Protein AF-A0A1F6MDS1-F1 (afdb_monomer)

Mean predicted aligned error: 9.35 Å

Secondary structure (DSSP, 8-state):
--S-SS-HHHHHHHHHHHHHHHHHHHHHTS---HHHIIIIIHHHHHHHHHHHHHHHHHHHHHHHHS-TTTHHHHHHHHHHHHHHHHHHHHHHHH-----HHHHHHHHHHHHHHHHHH--

InterPro domains:
  IPR037185 Multidrug transporter EmrE superfamily [SSF103481] (17-117)

Foldseek 3Di:
DLPDPDDLLRVLQVQLVVQLVVQLVVLVVPPDDPVCCVVPSNVVSNVRSNVSSVLSSVLSVQCVPDDPLCNQVSVLVVVLVVLVCCLVCCCPPVVDDPDPVSVVVSVVSVVVSCVSNPD

Organism: NCBI:txid1798683

Sequence (119 aa):
MKRSGLNPQLAAVMLALLTLLTCLPFLSRANASPSEFWKLGAIFAVAAGLINGVGQIILQRLIGAAEEADVSHALIIVVLAQIATTAIGGRLLYGDPLTLKKGAGIILALIAAKLLTGR

Radius of gyration: 17.65 Å; Cα contacts (8 Å, |Δi|>4): 70; chains: 1; bounding box: 36×41×46 Å

pLDDT: mean 75.79, std 9.65, range [40.91, 86.56]

Structure (mmCIF, N/CA/C/O backbone):
data_AF-A0A1F6MDS1-F1
#
_entry.id   AF-A0A1F6MDS1-F1
#
loop_
_atom_site.group_PDB
_atom_site.id
_atom_site.type_symbol
_atom_site.label_atom_id
_atom_site.label_alt_id
_atom_site.label_comp_id
_atom_site.label_asym_id
_atom_site.label_entity_id
_atom_site.label_seq_id
_atom_site.pdbx_PDB_ins_code
_atom_site.Cartn_x
_atom_site.Cartn_y
_atom_site.Cartn_z
_atom_site.occupancy
_atom_site.B_iso_or_equiv
_atom_site.auth_seq_id
_atom_site.auth_comp_id
_atom_site.auth_asym_id
_atom_site.auth_atom_id
_atom_site.pdbx_PDB_model_num
ATOM 1 N N . MET A 1 1 ? -12.513 16.435 19.209 1.00 40.91 1 MET A N 1
ATOM 2 C CA . MET A 1 1 ? -11.257 17.046 18.702 1.00 40.91 1 MET A CA 1
ATOM 3 C C . MET A 1 1 ? -10.971 16.471 17.319 1.00 40.91 1 MET A C 1
ATOM 5 O O . MET A 1 1 ? -11.082 15.260 17.179 1.00 40.91 1 MET A O 1
ATOM 9 N N . LYS A 1 2 ? -10.654 17.279 16.294 1.00 41.03 2 LYS A N 1
ATOM 10 C CA . LYS A 1 2 ? -10.200 16.742 14.994 1.00 41.03 2 LYS A CA 1
ATOM 11 C C . LYS A 1 2 ? -8.873 16.009 15.247 1.00 41.03 2 LYS A C 1
ATOM 13 O O . LYS A 1 2 ? -7.867 16.657 15.499 1.00 41.03 2 LYS A O 1
ATOM 18 N N . ARG A 1 3 ? -8.898 14.670 15.276 1.00 53.62 3 ARG A N 1
ATOM 19 C CA . ARG A 1 3 ? -7.797 13.784 15.726 1.00 53.62 3 ARG A CA 1
ATOM 20 C C . ARG A 1 3 ? -6.536 13.804 14.837 1.00 53.62 3 ARG A C 1
ATOM 22 O O . ARG A 1 3 ? -5.563 13.131 15.139 1.00 53.62 3 ARG A O 1
ATOM 29 N N . SER A 1 4 ? -6.518 14.627 13.792 1.00 50.84 4 SER A N 1
ATOM 30 C CA . SER A 1 4 ? -5.345 14.989 12.995 1.00 50.84 4 SER A CA 1
ATOM 31 C C . SER A 1 4 ? -5.395 16.499 12.758 1.00 50.84 4 SER A C 1
ATOM 33 O O . SER A 1 4 ? -6.379 16.999 12.212 1.00 50.84 4 SER A O 1
ATOM 35 N N . GLY A 1 5 ? -4.356 17.236 13.168 1.00 57.47 5 GLY A N 1
ATOM 36 C CA . GLY A 1 5 ? -4.217 18.669 12.862 1.00 57.47 5 GLY A CA 1
ATOM 37 C C . GLY A 1 5 ? -3.960 18.949 11.375 1.00 57.47 5 GLY A C 1
ATOM 38 O O . GLY A 1 5 ? -4.083 20.085 10.925 1.00 57.47 5 GLY A O 1
ATOM 39 N N . LEU A 1 6 ? -3.637 17.910 10.600 1.00 60.62 6 LEU A N 1
ATOM 40 C CA . LEU A 1 6 ? -3.473 17.971 9.154 1.00 60.62 6 LEU A CA 1
ATOM 41 C C . LEU A 1 6 ? -4.803 17.697 8.452 1.00 60.62 6 LEU A C 1
ATOM 43 O O . LEU A 1 6 ? -5.489 16.714 8.741 1.00 60.62 6 LEU A O 1
ATOM 47 N N . ASN A 1 7 ? -5.130 18.567 7.497 1.00 76.19 7 ASN A N 1
ATOM 48 C CA . ASN A 1 7 ? -6.240 18.393 6.570 1.00 76.19 7 ASN A CA 1
ATOM 49 C C . ASN A 1 7 ? -6.089 17.029 5.839 1.00 76.19 7 ASN A C 1
ATOM 51 O O . ASN A 1 7 ? -5.023 16.785 5.268 1.00 76.19 7 ASN A O 1
ATOM 55 N N . PRO A 1 8 ? -7.105 16.143 5.843 1.00 68.88 8 PRO A N 1
ATOM 56 C CA . PRO A 1 8 ? -7.045 14.818 5.214 1.00 68.88 8 PRO A CA 1
ATOM 57 C C . PRO A 1 8 ? -6.582 14.823 3.763 1.00 68.88 8 PRO A C 1
ATOM 59 O O . PRO A 1 8 ? -5.784 13.985 3.339 1.00 68.88 8 PRO A O 1
ATOM 62 N N . GLN A 1 9 ? -7.051 15.813 3.012 1.00 75.81 9 GLN A N 1
ATOM 63 C CA . GLN A 1 9 ? -6.698 16.021 1.621 1.00 75.81 9 GLN A CA 1
ATOM 64 C C . GLN A 1 9 ? -5.215 16.387 1.492 1.00 75.81 9 GLN A C 1
ATOM 66 O O . GLN A 1 9 ? -4.528 15.875 0.613 1.00 75.81 9 GLN A O 1
ATOM 71 N N . LEU A 1 10 ? -4.695 17.212 2.406 1.00 80.06 10 LEU A N 1
ATOM 72 C CA . LEU A 1 10 ? -3.280 17.581 2.432 1.00 80.06 10 LEU A CA 1
ATOM 73 C C . LEU A 1 10 ? -2.397 16.380 2.792 1.00 80.06 10 LEU A C 1
ATOM 75 O O . LEU A 1 10 ? -1.387 16.157 2.133 1.00 80.06 10 LEU A O 1
ATOM 79 N N . ALA A 1 11 ? -2.798 15.564 3.772 1.00 74.12 11 ALA A N 1
ATOM 80 C CA . ALA A 1 11 ? -2.073 14.346 4.134 1.00 74.12 11 ALA A CA 1
ATOM 81 C C . ALA A 1 11 ? -2.002 13.349 2.963 1.00 74.12 11 ALA A C 1
ATOM 83 O O . ALA A 1 11 ? -0.946 12.777 2.705 1.00 74.12 11 ALA A O 1
ATOM 84 N N . ALA A 1 12 ? -3.100 13.179 2.223 1.00 73.50 12 ALA A N 1
ATOM 85 C CA . ALA A 1 12 ? -3.145 12.330 1.036 1.00 73.50 12 ALA A CA 1
ATOM 86 C C . ALA A 1 12 ? -2.243 12.845 -0.096 1.00 73.50 12 ALA A C 1
ATOM 88 O O . ALA A 1 12 ? -1.507 12.063 -0.696 1.00 73.50 12 ALA A O 1
ATOM 89 N N . VAL A 1 13 ? -2.253 14.158 -0.356 1.00 79.62 13 VAL A N 1
ATOM 90 C CA . VAL A 1 13 ? -1.372 14.789 -1.353 1.00 79.62 13 VAL A CA 1
ATOM 91 C C . VAL A 1 13 ? 0.096 14.646 -0.952 1.00 79.62 13 VAL A C 1
ATOM 93 O O . VAL A 1 13 ? 0.919 14.258 -1.778 1.00 79.62 13 VAL A O 1
ATOM 96 N N . MET A 1 14 ? 0.432 14.894 0.316 1.00 81.19 14 MET A N 1
ATOM 97 C CA . MET A 1 14 ? 1.798 14.721 0.814 1.00 81.19 14 MET A CA 1
ATOM 98 C C . MET A 1 14 ? 2.264 13.271 0.688 1.00 81.19 14 MET A C 1
ATOM 100 O O . MET A 1 14 ? 3.388 13.039 0.253 1.00 81.19 14 MET A O 1
ATOM 104 N N . LEU A 1 15 ? 1.404 12.299 1.006 1.00 78.69 15 LEU A N 1
ATOM 105 C CA . LEU A 1 15 ? 1.725 10.878 0.880 1.00 78.69 15 LEU A CA 1
ATOM 106 C C . LEU A 1 15 ? 1.921 10.465 -0.588 1.00 78.69 15 LEU A C 1
ATOM 108 O O . LEU A 1 15 ? 2.845 9.711 -0.894 1.00 78.69 15 LEU A O 1
ATOM 112 N N . ALA A 1 16 ? 1.101 10.989 -1.502 1.00 77.69 16 ALA A N 1
ATOM 113 C CA . ALA A 1 16 ? 1.246 10.755 -2.936 1.00 77.69 16 ALA A CA 1
ATOM 114 C C . ALA A 1 16 ? 2.573 11.319 -3.474 1.00 77.69 16 ALA A C 1
ATOM 116 O O . ALA A 1 16 ? 3.297 10.618 -4.183 1.00 77.69 16 ALA A O 1
ATOM 117 N N . LEU A 1 17 ? 2.928 12.549 -3.084 1.00 81.50 17 LEU A N 1
ATOM 118 C CA . LEU A 1 17 ? 4.190 13.192 -3.464 1.00 81.50 17 LEU A CA 1
ATOM 119 C C . LEU A 1 17 ? 5.407 12.464 -2.883 1.00 81.50 17 LEU A C 1
ATOM 121 O O . LEU A 1 17 ? 6.365 12.213 -3.609 1.00 81.50 17 LEU A O 1
ATOM 125 N N . LEU A 1 18 ? 5.363 12.078 -1.605 1.00 83.81 18 LEU A N 1
ATOM 126 C CA . LEU A 1 18 ? 6.410 11.273 -0.966 1.00 83.81 18 LEU A CA 1
ATOM 127 C C . LEU A 1 18 ? 6.592 9.934 -1.678 1.00 83.81 18 LEU A C 1
ATOM 129 O O . LEU A 1 18 ? 7.716 9.568 -2.004 1.00 83.81 18 LEU A O 1
ATOM 133 N N . THR A 1 19 ? 5.496 9.236 -1.981 1.00 78.25 19 THR A N 1
ATOM 134 C CA . THR A 1 19 ? 5.545 7.968 -2.721 1.00 78.25 19 THR A CA 1
ATOM 135 C C . THR A 1 19 ? 6.228 8.174 -4.074 1.00 78.25 19 THR A C 1
ATOM 137 O O . THR A 1 19 ? 7.189 7.477 -4.390 1.00 78.25 19 THR A O 1
ATOM 140 N N . LEU A 1 20 ? 5.823 9.198 -4.830 1.00 75.75 20 LEU A N 1
ATOM 141 C CA . LEU A 1 20 ? 6.410 9.520 -6.130 1.00 75.75 20 LEU A CA 1
ATOM 142 C C . LEU A 1 20 ? 7.912 9.842 -6.032 1.00 75.75 20 LEU A C 1
ATOM 144 O O . LEU A 1 20 ? 8.710 9.302 -6.800 1.00 75.75 20 LEU A O 1
ATOM 148 N N . LEU A 1 21 ? 8.309 10.656 -5.049 1.00 79.94 21 LEU A N 1
ATOM 149 C CA . LEU A 1 21 ? 9.708 11.008 -4.790 1.00 79.94 21 LEU A CA 1
ATOM 150 C C . LEU A 1 21 ? 10.549 9.805 -4.359 1.00 79.94 21 LEU A C 1
ATOM 152 O O . LEU A 1 21 ? 11.705 9.706 -4.758 1.00 79.94 21 LEU A O 1
ATOM 156 N N . THR A 1 22 ? 9.988 8.884 -3.575 1.00 79.31 22 THR A N 1
ATOM 157 C CA . THR A 1 22 ? 10.704 7.671 -3.153 1.00 79.31 22 THR A CA 1
ATOM 158 C C . THR A 1 22 ? 10.831 6.639 -4.263 1.00 79.31 22 THR A C 1
ATOM 160 O O . THR A 1 22 ? 11.836 5.939 -4.294 1.00 79.31 22 THR A O 1
ATOM 163 N N . CYS A 1 23 ? 9.886 6.553 -5.203 1.00 71.25 23 CYS A N 1
ATOM 164 C CA . CYS A 1 23 ? 9.962 5.606 -6.318 1.00 71.25 23 CYS A CA 1
ATOM 165 C C . CYS A 1 23 ? 10.970 6.033 -7.400 1.00 71.25 23 CYS A C 1
ATOM 167 O O . CYS A 1 23 ? 11.629 5.176 -7.993 1.00 71.25 23 CYS A O 1
ATOM 169 N N . LEU A 1 24 ? 11.129 7.340 -7.640 1.00 69.00 24 LEU A N 1
ATOM 170 C CA . LEU A 1 24 ? 12.012 7.888 -8.683 1.00 69.00 24 LEU A CA 1
ATOM 171 C C . LEU A 1 24 ? 13.480 7.385 -8.603 1.00 69.00 24 LEU A C 1
ATOM 173 O O . LEU A 1 24 ? 14.003 6.952 -9.632 1.00 69.00 24 LEU A O 1
ATOM 177 N N . PRO A 1 25 ? 14.153 7.357 -7.431 1.00 69.44 25 PRO A N 1
ATOM 178 C CA . PRO A 1 25 ? 15.524 6.852 -7.293 1.00 69.44 25 PRO A CA 1
ATOM 179 C C . PRO A 1 25 ? 15.696 5.351 -7.548 1.00 69.44 25 PRO A C 1
ATOM 181 O O . PRO A 1 25 ? 16.767 4.919 -7.969 1.00 69.44 25 PRO A O 1
ATOM 184 N N . PHE A 1 26 ? 14.681 4.530 -7.267 1.00 65.81 26 PHE A N 1
ATOM 185 C CA . PHE A 1 26 ? 14.770 3.082 -7.502 1.00 65.81 26 PHE A CA 1
ATOM 186 C C . PHE A 1 26 ? 14.564 2.737 -8.975 1.00 65.81 26 PHE A C 1
ATOM 188 O O . PHE A 1 26 ? 15.157 1.785 -9.475 1.00 65.81 26 PHE A O 1
ATOM 195 N N . LEU A 1 27 ? 13.794 3.558 -9.686 1.00 62.47 27 LEU A N 1
ATOM 196 C CA . LEU A 1 27 ? 13.594 3.432 -11.124 1.00 62.47 27 LEU A CA 1
ATOM 197 C C . LEU A 1 27 ? 14.841 3.845 -11.921 1.00 62.47 27 LEU A C 1
ATOM 199 O O . LEU A 1 27 ? 15.137 3.225 -12.938 1.00 62.47 27 LEU A O 1
ATOM 203 N N . SER A 1 28 ? 15.612 4.835 -11.451 1.00 60.66 28 SER A N 1
ATOM 204 C CA . SER A 1 28 ? 16.852 5.261 -12.123 1.00 60.66 28 SER A CA 1
ATOM 205 C C . SER A 1 28 ? 18.005 4.266 -11.953 1.00 60.66 28 SER A C 1
ATOM 207 O O . SER A 1 28 ? 18.916 4.230 -12.775 1.00 60.66 28 SER A O 1
ATOM 209 N N . ARG A 1 29 ? 17.956 3.420 -10.914 1.00 61.44 29 ARG A N 1
ATOM 210 C CA . ARG A 1 29 ? 18.941 2.355 -10.657 1.00 61.44 29 ARG A CA 1
ATOM 211 C C . ARG A 1 29 ? 18.649 1.042 -11.390 1.00 61.44 29 ARG A C 1
ATOM 213 O O . ARG A 1 29 ? 19.489 0.150 -11.369 1.00 61.44 29 ARG A O 1
ATOM 220 N N . ALA A 1 30 ? 17.490 0.906 -12.035 1.00 59.44 30 ALA A N 1
ATOM 221 C CA . ALA A 1 30 ? 17.027 -0.353 -12.620 1.00 59.44 30 ALA A CA 1
ATOM 222 C C . ALA A 1 30 ? 17.623 -0.695 -14.008 1.00 59.44 30 ALA A C 1
ATOM 224 O O . ALA A 1 30 ? 17.081 -1.557 -14.690 1.00 59.44 30 ALA A O 1
ATOM 225 N N . ASN A 1 31 ? 18.710 -0.046 -14.456 1.00 56.38 31 ASN A N 1
ATOM 226 C CA . ASN A 1 31 ? 19.276 -0.192 -15.815 1.00 56.38 31 ASN A CA 1
ATOM 227 C C . ASN A 1 31 ? 18.266 0.033 -16.963 1.00 56.38 31 ASN A C 1
ATOM 229 O O . ASN A 1 31 ? 18.522 -0.354 -18.101 1.00 56.38 31 ASN A O 1
ATOM 233 N N . ALA A 1 32 ? 17.126 0.669 -16.684 1.00 59.97 32 ALA A N 1
ATOM 234 C CA . ALA A 1 32 ? 16.163 1.041 -17.707 1.00 59.97 32 ALA A CA 1
ATOM 235 C C . ALA A 1 32 ? 16.773 2.125 -18.599 1.00 59.97 32 ALA A C 1
ATOM 237 O O . ALA A 1 32 ? 17.383 3.080 -18.102 1.00 59.97 32 ALA A O 1
ATOM 238 N N . SER A 1 33 ? 16.591 2.006 -19.914 1.00 68.94 33 SER A N 1
ATOM 239 C CA . SER A 1 33 ? 16.939 3.103 -20.817 1.00 68.94 33 SER A CA 1
ATOM 240 C C . SER A 1 33 ? 16.199 4.383 -20.375 1.00 68.94 33 SER A C 1
ATOM 242 O O . SER A 1 33 ? 15.072 4.298 -19.876 1.00 68.94 33 SER A O 1
ATOM 244 N N . PRO A 1 34 ? 16.774 5.592 -20.536 1.00 67.62 34 PRO A N 1
ATOM 245 C CA . PRO A 1 34 ? 16.114 6.829 -20.109 1.00 67.62 34 PRO A CA 1
ATOM 246 C C . PRO A 1 34 ? 14.690 6.988 -20.673 1.00 67.62 34 PRO A C 1
ATOM 248 O O . PRO A 1 34 ? 13.816 7.544 -20.014 1.00 67.62 34 PRO A O 1
ATOM 251 N N . SER A 1 35 ? 14.425 6.455 -21.868 1.00 69.88 35 SER A N 1
ATOM 252 C CA . SER A 1 35 ? 13.098 6.440 -22.491 1.00 69.88 35 SER A CA 1
ATOM 253 C C . SER A 1 35 ? 12.110 5.478 -21.813 1.00 69.88 35 SER A C 1
ATOM 255 O O . SER A 1 35 ? 10.927 5.807 -21.710 1.00 69.88 35 SER A O 1
ATOM 257 N N . GLU A 1 36 ? 12.556 4.322 -21.320 1.00 66.12 36 GLU A N 1
ATOM 258 C CA . GLU A 1 36 ? 11.731 3.385 -20.542 1.00 66.12 36 GLU A CA 1
ATOM 259 C C . GLU A 1 36 ? 11.480 3.879 -19.116 1.00 66.12 36 GLU A C 1
ATOM 261 O O . GLU A 1 36 ? 10.382 3.692 -18.590 1.00 66.12 36 GLU A O 1
ATOM 266 N N . PHE A 1 37 ? 12.446 4.578 -18.515 1.00 66.56 37 PHE A N 1
ATOM 267 C CA . PHE A 1 37 ? 12.285 5.227 -17.212 1.00 66.56 37 PHE A CA 1
ATOM 268 C C . PHE A 1 37 ? 11.106 6.212 -17.212 1.00 66.56 37 PHE A C 1
ATOM 270 O O . PHE A 1 37 ? 10.225 6.134 -16.353 1.00 66.56 37 PHE A O 1
ATOM 277 N N . TRP A 1 38 ? 11.047 7.101 -18.209 1.00 67.12 38 TRP A N 1
ATOM 278 C CA . TRP A 1 38 ? 9.970 8.090 -18.313 1.00 67.12 38 TRP A CA 1
ATOM 279 C C . TRP A 1 38 ? 8.633 7.488 -18.746 1.00 67.12 38 TRP A C 1
ATOM 281 O O . TRP A 1 38 ? 7.589 8.023 -18.385 1.00 67.12 38 TRP A O 1
ATOM 291 N N . LYS A 1 39 ? 8.639 6.379 -19.496 1.00 68.56 39 LYS A N 1
ATOM 292 C CA . LYS A 1 39 ? 7.399 5.727 -19.938 1.00 68.56 39 LYS A CA 1
ATOM 293 C C . LYS A 1 39 ? 6.814 4.800 -18.883 1.00 68.56 39 LYS A C 1
ATOM 295 O O . LYS A 1 39 ? 5.656 4.951 -18.538 1.00 68.56 39 LYS A O 1
ATOM 300 N N . LEU A 1 40 ? 7.576 3.840 -18.371 1.00 69.06 40 LEU A N 1
ATOM 301 C CA . LEU A 1 40 ? 7.060 2.837 -17.435 1.00 69.06 40 LEU A CA 1
ATOM 302 C C . LEU A 1 40 ? 7.256 3.286 -15.991 1.00 69.06 40 LEU A C 1
ATOM 304 O O . LEU A 1 40 ? 6.308 3.275 -15.211 1.00 69.06 40 LEU A O 1
ATOM 308 N N . GLY A 1 41 ? 8.458 3.746 -15.646 1.00 71.25 41 GLY A N 1
ATOM 309 C CA . GLY 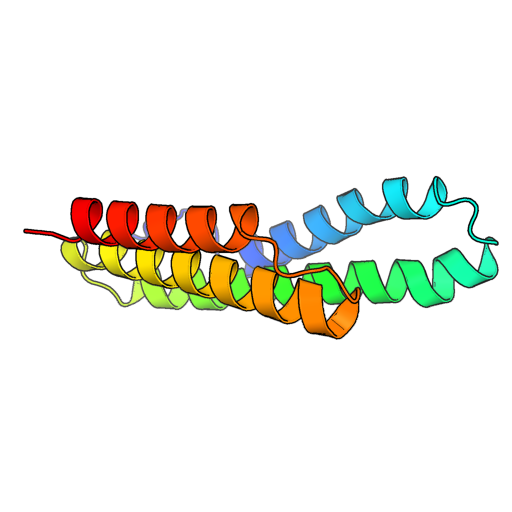A 1 41 ? 8.785 4.141 -14.278 1.00 71.25 41 GLY A CA 1
ATOM 310 C C . GLY A 1 41 ? 7.926 5.295 -13.766 1.00 71.25 41 GLY A C 1
ATOM 311 O O . GLY A 1 41 ? 7.323 5.187 -12.698 1.00 71.25 41 GLY A O 1
ATOM 312 N N . ALA A 1 42 ? 7.805 6.373 -14.542 1.00 72.56 42 ALA A N 1
ATOM 313 C CA . ALA A 1 42 ? 6.969 7.508 -14.153 1.00 72.56 42 ALA A CA 1
ATOM 314 C C . ALA A 1 42 ? 5.485 7.119 -14.029 1.00 72.56 42 ALA A C 1
ATOM 316 O O . ALA A 1 42 ? 4.832 7.530 -13.073 1.00 72.56 42 ALA A O 1
ATOM 317 N N . ILE A 1 43 ? 4.964 6.278 -14.933 1.00 77.88 43 ILE A N 1
ATOM 318 C CA . ILE A 1 43 ? 3.579 5.788 -14.854 1.00 77.88 43 ILE A CA 1
ATOM 319 C C . ILE A 1 43 ? 3.367 4.963 -13.581 1.00 77.88 43 ILE A C 1
ATOM 321 O O . ILE A 1 43 ? 2.387 5.193 -12.872 1.00 77.88 43 ILE A O 1
ATOM 325 N N . PHE A 1 44 ? 4.288 4.059 -13.236 1.00 75.38 44 PHE A N 1
ATOM 326 C CA . PHE A 1 44 ? 4.196 3.284 -11.997 1.00 75.38 44 PHE A CA 1
ATOM 327 C C . PHE A 1 44 ? 4.303 4.162 -10.748 1.00 75.38 44 PHE A C 1
ATOM 329 O O . PHE A 1 44 ? 3.533 3.968 -9.810 1.00 75.38 44 PHE A O 1
ATOM 336 N N . ALA A 1 45 ? 5.201 5.150 -10.735 1.00 74.44 45 ALA A N 1
ATOM 337 C CA . ALA A 1 45 ? 5.350 6.076 -9.613 1.00 74.44 45 ALA A CA 1
ATOM 338 C C . ALA A 1 45 ? 4.094 6.941 -9.412 1.00 74.44 45 ALA A C 1
ATOM 340 O O . ALA A 1 45 ? 3.637 7.115 -8.281 1.00 74.44 45 ALA A O 1
ATOM 341 N N . VAL A 1 46 ? 3.499 7.438 -10.502 1.00 80.62 46 VAL A N 1
ATOM 342 C CA . VAL A 1 46 ? 2.235 8.189 -10.465 1.00 80.62 46 VAL A CA 1
ATOM 343 C C . VAL A 1 46 ? 1.085 7.292 -10.008 1.00 80.62 46 VAL A C 1
ATOM 345 O O . VAL A 1 46 ? 0.332 7.682 -9.117 1.00 80.62 46 VAL A O 1
ATOM 348 N N . ALA A 1 47 ? 0.969 6.078 -10.551 1.00 82.12 47 ALA A N 1
ATOM 349 C CA . ALA A 1 47 ? -0.063 5.125 -10.152 1.00 82.12 47 ALA A CA 1
ATOM 350 C C . ALA A 1 47 ? 0.052 4.752 -8.664 1.00 82.12 47 ALA A C 1
ATOM 352 O O . ALA A 1 47 ? -0.944 4.794 -7.945 1.00 82.12 47 ALA A O 1
ATOM 353 N N . ALA A 1 48 ? 1.263 4.464 -8.177 1.00 80.88 48 ALA A N 1
ATOM 354 C CA . ALA A 1 48 ? 1.517 4.161 -6.770 1.00 80.88 48 ALA A CA 1
ATOM 355 C C . ALA A 1 48 ? 1.176 5.349 -5.857 1.00 80.88 48 ALA A C 1
ATOM 357 O O . ALA A 1 48 ? 0.501 5.172 -4.842 1.00 80.88 48 ALA A O 1
ATOM 358 N N . GLY A 1 49 ? 1.583 6.565 -6.238 1.00 78.62 49 GLY A N 1
ATOM 359 C CA . GLY A 1 49 ? 1.250 7.784 -5.502 1.00 78.62 49 GLY A CA 1
ATOM 360 C C . GLY A 1 49 ? -0.257 8.035 -5.422 1.00 78.62 49 GLY A C 1
ATOM 361 O O . GLY A 1 49 ? -0.769 8.326 -4.341 1.00 78.62 49 GLY A O 1
ATOM 362 N N . LEU A 1 50 ? -0.985 7.858 -6.529 1.00 83.44 50 LEU A N 1
ATOM 363 C CA . LEU A 1 50 ? -2.444 7.997 -6.564 1.00 83.44 50 LEU A CA 1
ATOM 364 C C . LEU A 1 50 ? -3.146 6.938 -5.709 1.00 83.44 50 LEU A C 1
ATOM 366 O O . LEU A 1 50 ? -4.023 7.289 -4.920 1.00 83.44 50 LEU A O 1
ATOM 370 N N . ILE A 1 51 ? -2.748 5.668 -5.818 1.00 85.44 51 ILE A N 1
ATOM 371 C CA . ILE A 1 51 ? -3.324 4.574 -5.022 1.00 85.44 51 ILE A CA 1
ATOM 372 C C . ILE A 1 51 ? -3.107 4.832 -3.525 1.00 85.44 51 ILE A C 1
ATOM 374 O O . ILE A 1 51 ? -4.059 4.731 -2.749 1.00 85.44 51 ILE A O 1
ATOM 378 N N . ASN A 1 52 ? -1.900 5.241 -3.119 1.00 82.88 52 ASN A N 1
ATOM 379 C CA . ASN A 1 52 ? -1.609 5.585 -1.724 1.00 82.88 52 ASN A CA 1
ATOM 380 C C . ASN A 1 52 ? -2.403 6.807 -1.248 1.00 82.88 52 ASN A C 1
ATOM 382 O O . ASN A 1 52 ? -2.969 6.782 -0.155 1.00 82.88 52 ASN A O 1
ATOM 386 N N . GLY A 1 53 ? -2.488 7.864 -2.060 1.00 79.06 53 GLY A N 1
ATOM 387 C CA . GLY A 1 53 ? -3.264 9.060 -1.730 1.00 79.06 53 GLY A CA 1
ATOM 388 C C . GLY A 1 53 ? -4.753 8.752 -1.544 1.00 79.06 53 GLY A C 1
ATOM 389 O O . GLY A 1 53 ? -5.346 9.138 -0.537 1.00 79.06 53 GLY A O 1
ATOM 390 N N . VAL A 1 54 ? -5.356 7.999 -2.469 1.00 84.12 54 VAL A N 1
ATOM 391 C CA . VAL A 1 54 ? -6.763 7.573 -2.377 1.00 84.12 54 VAL A CA 1
ATOM 392 C C . VAL A 1 54 ? -6.981 6.659 -1.172 1.00 84.12 54 VAL A C 1
ATOM 394 O O . VAL A 1 54 ? -7.923 6.879 -0.408 1.00 84.12 54 VAL A O 1
ATOM 397 N N . GLY A 1 55 ? -6.092 5.686 -0.952 1.00 82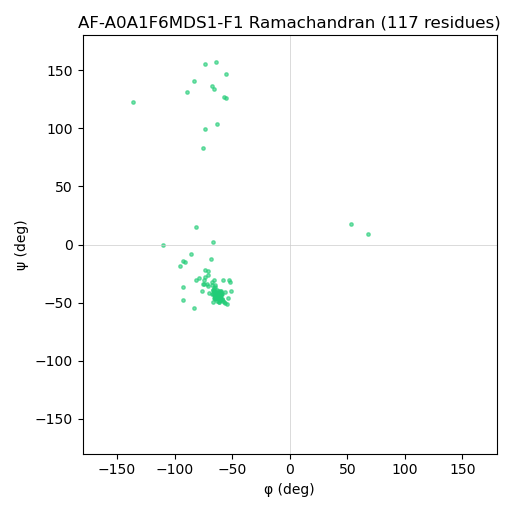.25 55 GLY A N 1
ATOM 398 C CA . GLY A 1 55 ? -6.134 4.811 0.219 1.00 82.25 55 GLY A CA 1
ATOM 399 C C . GL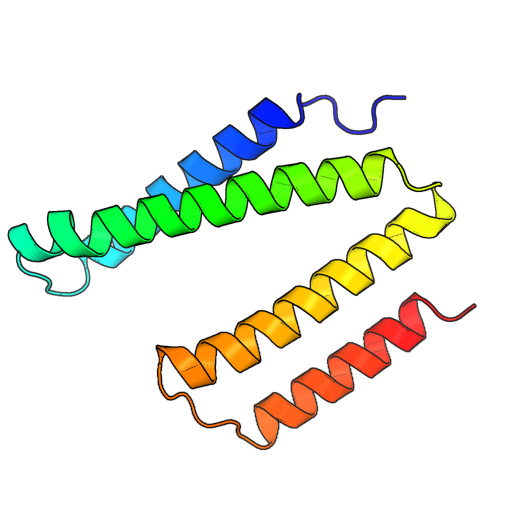Y A 1 55 ? -6.114 5.597 1.531 1.00 82.25 55 GLY A C 1
ATOM 400 O O . GLY A 1 55 ? -6.908 5.319 2.428 1.00 82.25 55 GLY A O 1
ATOM 401 N N . GLN A 1 56 ? -5.295 6.649 1.610 1.00 83.44 56 GLN A N 1
ATOM 402 C CA . GLN A 1 56 ? -5.225 7.522 2.779 1.00 83.44 56 GLN A CA 1
ATOM 403 C C . GLN A 1 56 ? -6.514 8.326 3.000 1.00 83.44 56 GLN A C 1
ATOM 405 O O . GLN A 1 56 ? -6.958 8.467 4.139 1.00 83.44 56 GLN A O 1
ATOM 410 N N . ILE A 1 57 ? -7.155 8.826 1.937 1.00 83.56 57 ILE A N 1
ATOM 411 C CA . ILE A 1 57 ? -8.457 9.509 2.050 1.00 83.56 57 ILE A CA 1
ATOM 412 C C . ILE A 1 57 ? -9.518 8.548 2.594 1.00 83.56 57 ILE A C 1
ATOM 414 O O . ILE A 1 57 ? -10.278 8.916 3.493 1.00 83.56 57 ILE A O 1
ATOM 418 N N . ILE A 1 58 ? -9.570 7.323 2.064 1.00 83.00 58 ILE A N 1
ATOM 419 C CA . ILE A 1 58 ? -10.518 6.291 2.506 1.00 83.00 58 ILE A CA 1
ATOM 420 C C . ILE A 1 58 ? -10.273 5.950 3.978 1.00 83.00 58 ILE A C 1
ATOM 422 O O . ILE A 1 58 ? -11.220 5.937 4.764 1.00 83.00 58 ILE A O 1
ATOM 426 N N . LEU A 1 59 ? -9.011 5.757 4.368 1.00 83.19 59 LEU A N 1
ATOM 427 C CA . LEU A 1 59 ? -8.630 5.471 5.748 1.00 83.19 59 LEU A CA 1
ATOM 428 C C . LEU A 1 59 ? -9.069 6.588 6.701 1.00 83.19 59 LEU A C 1
ATOM 430 O O . LEU A 1 59 ? -9.671 6.317 7.735 1.00 83.19 59 LEU A O 1
ATOM 434 N N . GLN A 1 60 ? -8.825 7.851 6.349 1.00 80.88 60 GLN A N 1
ATOM 435 C CA . GLN A 1 60 ? -9.229 8.969 7.203 1.00 80.88 60 GLN A CA 1
ATOM 436 C C . GLN A 1 60 ? -10.746 9.135 7.297 1.00 80.88 60 GLN A C 1
ATOM 438 O O . GLN A 1 60 ? -11.244 9.519 8.354 1.00 80.88 60 GLN A O 1
ATOM 443 N N . ARG A 1 61 ? -11.493 8.812 6.234 1.00 80.25 61 ARG A N 1
ATOM 444 C CA . ARG A 1 61 ? -12.962 8.762 6.289 1.00 80.25 61 ARG A CA 1
ATOM 445 C C . ARG A 1 61 ? -13.460 7.637 7.196 1.00 80.25 61 ARG A C 1
ATOM 447 O O . ARG A 1 61 ? -14.368 7.882 7.979 1.00 80.25 61 ARG A O 1
ATOM 454 N N . LEU A 1 62 ? -12.849 6.453 7.129 1.00 76.62 62 LEU A N 1
ATOM 455 C CA . LEU A 1 62 ? -13.168 5.318 8.005 1.00 76.62 62 LEU A CA 1
ATOM 456 C C . LEU A 1 62 ? -12.902 5.651 9.477 1.00 76.62 62 LEU A C 1
ATOM 458 O O . LEU A 1 62 ? -13.786 5.489 10.309 1.00 76.62 62 LEU A O 1
ATOM 462 N N . ILE A 1 63 ? -11.720 6.186 9.791 1.00 79.75 63 ILE A N 1
ATOM 463 C CA . ILE A 1 63 ? -11.353 6.576 11.162 1.00 79.75 63 ILE A CA 1
ATOM 464 C C . ILE A 1 63 ? -12.228 7.732 11.661 1.00 79.75 63 ILE A C 1
ATOM 466 O O . ILE A 1 63 ? -12.586 7.770 12.832 1.00 79.75 63 ILE A O 1
ATOM 470 N N . GLY A 1 64 ? -12.564 8.688 10.791 1.00 74.19 64 GLY A N 1
ATOM 471 C CA . GLY A 1 64 ? -13.412 9.827 11.141 1.00 74.19 64 GLY A CA 1
ATOM 472 C C . GLY A 1 64 ? -14.886 9.474 11.362 1.00 74.19 64 GLY A C 1
ATOM 473 O O . GLY A 1 64 ? -15.576 10.235 12.034 1.00 74.19 64 GLY A O 1
ATOM 474 N N . ALA A 1 65 ? -15.360 8.358 10.802 1.00 73.19 65 ALA A N 1
ATOM 475 C CA . ALA A 1 65 ? -16.728 7.866 10.961 1.00 73.19 65 ALA A CA 1
ATOM 476 C C . ALA A 1 65 ? -16.879 6.828 12.089 1.00 73.19 65 ALA A C 1
ATOM 478 O O . ALA A 1 65 ? -17.997 6.591 12.536 1.00 73.19 65 ALA A O 1
ATOM 479 N N . ALA A 1 66 ? -15.782 6.211 12.534 1.00 67.69 66 ALA A N 1
ATOM 480 C CA . ALA A 1 66 ? -15.785 5.193 13.578 1.00 67.69 66 ALA A CA 1
ATOM 481 C C . ALA A 1 66 ? -15.781 5.810 14.987 1.00 67.69 66 ALA A C 1
ATOM 483 O O . ALA A 1 66 ? -15.069 6.783 15.259 1.00 67.69 66 ALA A O 1
ATOM 484 N N . GLU A 1 67 ? -16.535 5.208 15.909 1.00 69.94 67 GLU A N 1
ATOM 485 C CA . GLU A 1 67 ? -16.400 5.491 17.340 1.00 69.94 67 GLU A CA 1
ATOM 486 C C . GLU A 1 67 ? -15.011 5.053 17.838 1.00 69.94 67 GLU A C 1
ATOM 488 O O . GLU A 1 67 ? -14.358 4.206 17.229 1.00 69.94 67 GLU A O 1
ATOM 493 N N . GLU A 1 68 ? -14.511 5.618 18.945 1.00 63.22 68 GLU A N 1
ATOM 494 C CA . GLU A 1 68 ? -13.123 5.375 19.379 1.00 63.22 68 GLU A CA 1
ATOM 495 C C . GLU A 1 68 ? -12.802 3.888 19.608 1.00 63.22 68 GLU A C 1
ATOM 497 O O . GLU A 1 68 ? -11.668 3.470 19.375 1.00 63.22 68 GLU A O 1
ATOM 502 N N . ALA A 1 69 ? -13.801 3.096 20.017 1.00 59.84 69 ALA A N 1
ATOM 503 C CA . ALA A 1 69 ? -13.686 1.650 20.188 1.00 59.84 69 ALA A CA 1
ATOM 504 C C . ALA A 1 69 ? -13.570 0.884 18.852 1.00 59.84 69 ALA A C 1
ATOM 506 O O . ALA A 1 69 ? -12.946 -0.174 18.828 1.00 59.84 69 ALA A O 1
ATOM 507 N N . ASP A 1 70 ? -14.093 1.435 17.754 1.00 72.88 70 ASP A N 1
ATOM 508 C CA . ASP A 1 70 ? -14.134 0.807 16.425 1.00 72.88 70 ASP A CA 1
ATOM 509 C C . ASP A 1 70 ? -12.934 1.166 15.537 1.00 72.88 70 ASP A C 1
ATOM 511 O O . ASP A 1 70 ? -12.674 0.496 14.535 1.00 72.88 70 ASP A O 1
ATOM 515 N N . VAL A 1 71 ? -12.153 2.194 15.894 1.00 75.62 71 VAL A N 1
ATOM 516 C CA . VAL A 1 71 ? 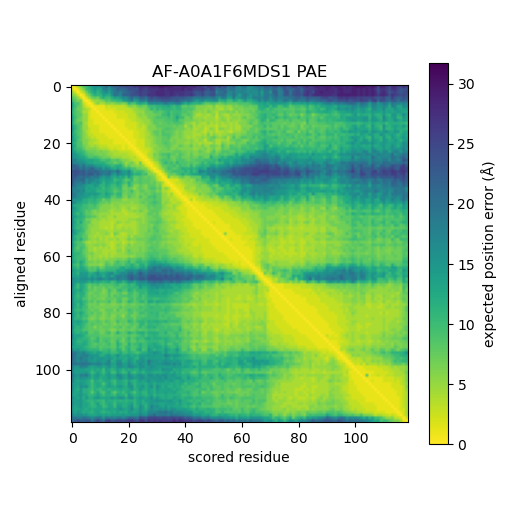-10.961 2.589 15.119 1.00 75.62 71 VAL A CA 1
ATOM 517 C C . VAL A 1 71 ? -9.944 1.445 15.044 1.00 75.62 71 VAL A C 1
ATOM 519 O O . VAL A 1 71 ? -9.363 1.203 13.984 1.00 75.62 71 VAL A O 1
ATOM 522 N N . SER A 1 72 ? -9.751 0.709 16.142 1.00 77.44 72 SER A N 1
ATOM 523 C CA . SER A 1 72 ? -8.854 -0.453 16.189 1.00 77.44 72 SER A CA 1
ATOM 524 C C . SER A 1 72 ? -9.309 -1.560 15.235 1.00 77.44 72 SER A C 1
ATOM 526 O O . SER A 1 72 ? -8.494 -2.096 14.481 1.00 77.44 72 SER A O 1
ATOM 528 N N . HIS A 1 73 ? -10.610 -1.861 15.200 1.00 75.94 73 HIS A N 1
ATOM 529 C CA . HIS A 1 73 ? -11.187 -2.844 14.279 1.00 75.94 73 HIS A CA 1
ATOM 530 C C . HIS A 1 73 ? -11.070 -2.392 12.824 1.00 75.94 73 HIS A C 1
ATOM 532 O O . HIS A 1 73 ? -10.658 -3.183 11.974 1.00 75.94 73 HIS A O 1
ATOM 538 N N . ALA A 1 74 ? -11.341 -1.116 12.536 1.00 77.19 74 ALA A N 1
ATOM 539 C CA . ALA A 1 74 ? -11.192 -0.551 11.197 1.00 77.19 74 ALA A CA 1
ATOM 540 C C . ALA A 1 74 ? -9.743 -0.656 10.686 1.00 77.19 74 ALA A C 1
ATOM 542 O O . ALA A 1 74 ? -9.518 -1.056 9.542 1.00 77.19 74 ALA A O 1
ATOM 543 N N . LEU A 1 75 ? -8.751 -0.366 11.535 1.00 81.19 75 LEU A N 1
ATOM 544 C CA . LEU A 1 75 ? -7.334 -0.503 11.183 1.00 81.19 75 LEU A CA 1
ATOM 545 C C . LEU A 1 75 ? -6.942 -1.957 10.904 1.00 81.19 75 LEU A C 1
ATOM 547 O O . LEU A 1 75 ? -6.230 -2.227 9.937 1.00 81.19 75 LEU A O 1
ATOM 551 N N . ILE A 1 76 ? -7.437 -2.900 11.704 1.00 82.25 76 ILE A N 1
ATOM 552 C CA . ILE A 1 76 ? -7.160 -4.327 11.512 1.00 82.25 76 ILE A CA 1
ATOM 553 C C . ILE A 1 76 ? -7.753 -4.828 10.192 1.00 82.25 76 ILE A C 1
ATOM 555 O O . ILE A 1 76 ? -7.070 -5.537 9.451 1.00 82.25 76 ILE A O 1
ATOM 559 N N . ILE A 1 77 ? -8.973 -4.410 9.845 1.00 80.94 77 ILE A N 1
ATOM 560 C CA . ILE A 1 77 ? -9.590 -4.731 8.549 1.00 80.94 77 ILE A CA 1
ATOM 561 C C . ILE A 1 77 ? -8.733 -4.200 7.395 1.00 80.94 77 ILE A C 1
ATOM 563 O O . ILE A 1 77 ? -8.495 -4.926 6.430 1.00 80.94 77 ILE A O 1
ATOM 567 N N . VAL A 1 78 ? -8.225 -2.968 7.500 1.00 83.75 78 VAL A N 1
ATOM 568 C CA . VAL A 1 78 ? -7.353 -2.373 6.474 1.00 83.75 78 VAL A CA 1
ATOM 569 C C . VAL A 1 78 ? -6.058 -3.173 6.311 1.00 83.75 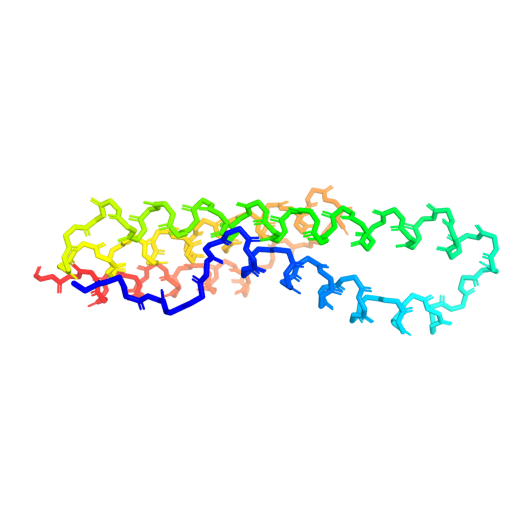78 VAL A C 1
ATOM 571 O O . VAL A 1 78 ? -5.667 -3.462 5.180 1.00 83.75 78 VAL A O 1
ATOM 574 N N . VAL A 1 79 ? -5.424 -3.595 7.408 1.00 84.81 79 VAL A N 1
ATOM 575 C CA . VAL A 1 79 ? -4.211 -4.430 7.363 1.00 84.81 79 VAL A CA 1
ATOM 576 C C . VAL A 1 79 ? -4.495 -5.790 6.720 1.00 84.81 79 VAL A C 1
ATOM 578 O O . VAL A 1 79 ? -3.748 -6.227 5.843 1.00 84.81 79 VAL A O 1
ATOM 581 N N . LEU A 1 80 ? -5.588 -6.456 7.100 1.00 84.19 80 LEU A N 1
ATOM 582 C CA . LEU A 1 80 ? -5.972 -7.740 6.506 1.00 84.19 80 LEU A CA 1
ATOM 583 C C . LEU A 1 80 ? -6.271 -7.608 5.009 1.00 84.19 80 LEU A C 1
ATOM 585 O O . LEU A 1 80 ? -5.820 -8.440 4.216 1.00 84.19 80 LEU A O 1
ATOM 589 N N . ALA A 1 81 ? -6.971 -6.543 4.614 1.00 84.38 81 ALA A N 1
ATOM 590 C CA . ALA A 1 81 ? -7.229 -6.235 3.215 1.00 84.38 81 ALA A CA 1
ATOM 591 C C . ALA A 1 81 ? -5.917 -6.022 2.446 1.00 84.38 81 ALA A C 1
ATOM 593 O O . ALA A 1 81 ? -5.742 -6.631 1.394 1.00 84.38 81 ALA A O 1
ATOM 594 N N . GLN A 1 82 ? -4.967 -5.255 2.995 1.00 84.44 82 GLN A N 1
ATOM 595 C CA . GLN A 1 82 ? -3.648 -5.042 2.385 1.00 84.44 82 GLN A CA 1
ATOM 596 C C . GLN A 1 82 ? -2.867 -6.347 2.199 1.00 84.44 82 GLN A C 1
ATOM 598 O O . GLN A 1 82 ? -2.268 -6.558 1.140 1.00 84.44 82 GLN A O 1
ATOM 603 N N . ILE A 1 83 ? -2.879 -7.236 3.197 1.00 84.69 83 ILE A N 1
ATOM 604 C CA . ILE A 1 83 ? -2.217 -8.546 3.117 1.00 84.69 83 ILE A CA 1
ATOM 605 C C . ILE A 1 83 ? -2.834 -9.380 1.989 1.00 84.69 83 ILE A C 1
ATOM 607 O O . ILE A 1 83 ? -2.104 -9.915 1.151 1.00 84.69 83 ILE A O 1
ATOM 611 N N . ALA A 1 84 ? -4.166 -9.447 1.927 1.00 84.69 84 ALA A N 1
ATOM 612 C CA . ALA A 1 84 ? -4.878 -10.186 0.891 1.00 84.69 84 ALA A CA 1
ATOM 613 C C . ALA A 1 84 ? -4.607 -9.610 -0.509 1.00 84.69 84 ALA A C 1
ATOM 615 O O . ALA A 1 84 ? -4.219 -10.352 -1.414 1.00 84.69 84 ALA A O 1
ATOM 616 N N . THR A 1 85 ? -4.727 -8.291 -0.689 1.00 85.81 85 THR A N 1
ATOM 617 C CA . THR A 1 85 ? -4.472 -7.639 -1.982 1.00 85.81 85 THR A CA 1
ATOM 618 C C . THR A 1 85 ? -3.017 -7.767 -2.415 1.00 85.81 85 THR A C 1
ATOM 620 O O . THR A 1 85 ? -2.760 -7.944 -3.601 1.00 85.81 85 THR A O 1
ATOM 623 N N . THR A 1 86 ? -2.060 -7.742 -1.482 1.00 85.44 86 THR A N 1
ATOM 624 C CA . THR A 1 86 ? -0.634 -7.931 -1.799 1.00 85.44 86 THR A CA 1
ATOM 625 C C . THR A 1 86 ? -0.341 -9.372 -2.204 1.00 85.44 86 THR A C 1
ATOM 627 O O . THR A 1 86 ? 0.382 -9.600 -3.171 1.00 85.44 86 THR A O 1
ATOM 630 N N . ALA A 1 87 ? -0.922 -10.360 -1.518 1.00 83.50 87 ALA A N 1
ATOM 631 C CA . ALA A 1 87 ? -0.743 -11.767 -1.871 1.00 83.50 87 ALA A CA 1
ATOM 632 C C . ALA A 1 87 ? -1.354 -12.095 -3.245 1.00 83.50 87 ALA A C 1
ATOM 634 O O . ALA A 1 87 ? -0.698 -12.723 -4.080 1.00 83.50 87 ALA A O 1
ATOM 635 N N . ILE A 1 88 ? -2.584 -11.632 -3.493 1.00 85.56 88 ILE A N 1
ATOM 636 C CA . ILE A 1 88 ? -3.290 -11.822 -4.768 1.00 85.56 88 ILE A CA 1
ATOM 637 C C . ILE A 1 88 ? -2.581 -11.049 -5.885 1.00 85.56 88 ILE A C 1
ATOM 639 O O . ILE A 1 88 ? -2.266 -11.623 -6.926 1.00 85.56 88 ILE A O 1
ATOM 643 N N . GLY A 1 89 ? -2.274 -9.771 -5.657 1.00 84.75 89 GLY A N 1
ATOM 644 C CA . GLY A 1 89 ? -1.581 -8.913 -6.617 1.00 84.75 89 GLY A CA 1
ATOM 645 C C . GLY A 1 89 ? -0.186 -9.429 -6.958 1.00 84.75 89 GLY A C 1
ATOM 646 O O . GLY A 1 89 ? 0.170 -9.482 -8.129 1.00 84.75 89 GLY A O 1
ATOM 647 N N . GLY A 1 90 ? 0.567 -9.908 -5.964 1.00 83.38 90 GLY A N 1
ATOM 648 C CA . GLY A 1 90 ? 1.849 -10.583 -6.164 1.00 83.38 90 GLY A CA 1
ATOM 649 C C . GLY A 1 90 ? 1.732 -11.755 -7.137 1.00 83.38 90 GLY A C 1
ATOM 650 O O . GLY A 1 90 ? 2.452 -11.820 -8.134 1.00 83.38 90 GLY A O 1
ATOM 651 N N . ARG A 1 91 ? 0.767 -12.650 -6.897 1.00 83.56 91 ARG A N 1
ATOM 652 C CA . ARG A 1 91 ? 0.547 -13.825 -7.751 1.00 83.56 91 ARG A CA 1
ATOM 653 C C . ARG A 1 91 ? 0.103 -13.453 -9.168 1.00 83.56 91 ARG A C 1
ATOM 655 O O . ARG A 1 91 ? 0.600 -14.057 -10.115 1.00 83.56 91 ARG A O 1
ATOM 662 N N . LEU A 1 92 ? -0.832 -12.510 -9.305 1.00 84.44 92 LEU A N 1
ATOM 663 C CA . LEU A 1 92 ? -1.424 -12.139 -10.595 1.00 84.44 92 LEU A CA 1
ATOM 664 C C . LEU A 1 92 ? -0.496 -11.274 -11.457 1.00 84.44 92 LEU A C 1
ATOM 666 O O . LEU A 1 92 ? -0.443 -11.479 -12.664 1.00 84.44 92 LEU A O 1
ATOM 670 N N . LEU A 1 93 ? 0.221 -10.319 -10.858 1.00 80.94 93 LEU A N 1
ATOM 671 C CA . LEU A 1 93 ? 1.026 -9.338 -11.597 1.00 80.94 93 LEU A CA 1
ATOM 672 C C . LEU A 1 93 ? 2.477 -9.784 -11.789 1.00 80.94 93 LEU A C 1
ATOM 674 O O . LEU A 1 93 ? 3.055 -9.530 -12.839 1.00 80.94 93 LEU A O 1
ATOM 678 N N . TYR A 1 94 ? 3.060 -10.451 -10.790 1.00 80.19 94 TYR A N 1
ATOM 679 C CA . TYR A 1 94 ? 4.481 -10.821 -10.791 1.00 80.19 94 TYR A CA 1
ATOM 680 C C . TYR A 1 94 ? 4.709 -12.330 -10.939 1.00 80.19 94 TYR A C 1
ATOM 682 O O . TYR A 1 94 ? 5.847 -12.788 -10.947 1.00 80.19 94 TYR A O 1
ATOM 690 N N . GLY A 1 95 ? 3.636 -13.125 -11.040 1.00 81.31 95 GLY A N 1
ATOM 691 C CA . GLY A 1 95 ? 3.725 -14.585 -11.126 1.00 81.31 95 GLY A CA 1
ATOM 692 C C . GLY A 1 95 ? 4.215 -15.251 -9.839 1.00 81.31 95 GLY A C 1
ATOM 693 O O . GLY A 1 95 ? 4.455 -16.458 -9.831 1.00 81.31 95 GLY A O 1
ATOM 694 N N . ASP A 1 96 ? 4.318 -14.491 -8.750 1.00 81.56 96 ASP A N 1
ATOM 695 C CA . ASP A 1 96 ? 4.967 -14.887 -7.508 1.00 81.56 96 ASP A CA 1
ATOM 696 C C . ASP A 1 96 ? 4.336 -16.172 -6.936 1.00 81.56 96 ASP A C 1
ATOM 698 O O . ASP A 1 96 ? 3.114 -16.222 -6.747 1.00 81.56 96 ASP A O 1
ATOM 702 N N . PRO A 1 97 ? 5.118 -17.222 -6.623 1.00 82.44 97 PRO A N 1
ATOM 703 C CA . PRO A 1 97 ? 4.557 -18.456 -6.095 1.00 82.44 97 PRO A CA 1
ATOM 704 C C . PRO A 1 97 ? 3.938 -18.213 -4.712 1.00 82.44 97 PRO A C 1
ATOM 706 O O . PRO A 1 97 ? 4.541 -17.594 -3.824 1.00 82.44 97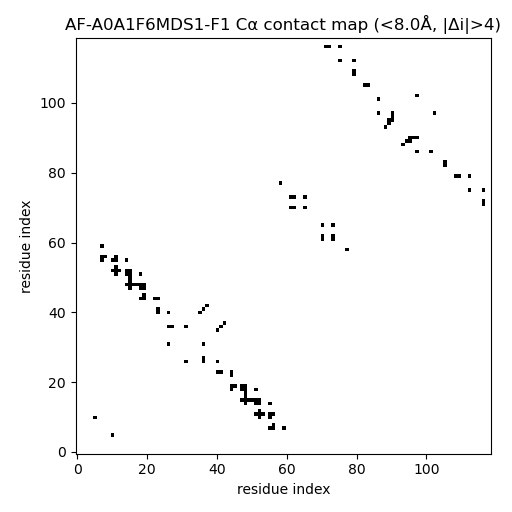 PRO A O 1
ATOM 709 N N . LEU A 1 98 ? 2.721 -18.728 -4.514 1.00 79.38 98 LEU A N 1
ATOM 710 C CA . LEU A 1 98 ? 2.068 -18.788 -3.206 1.00 79.38 98 LEU A CA 1
ATOM 711 C C . LEU A 1 98 ? 2.722 -19.905 -2.392 1.00 79.38 98 LEU A C 1
ATOM 713 O O . LEU A 1 98 ? 2.276 -21.048 -2.380 1.00 79.38 98 LEU A O 1
ATOM 717 N N . THR A 1 99 ? 3.843 -19.577 -1.759 1.00 84.12 99 THR A N 1
ATOM 718 C CA . THR A 1 99 ? 4.580 -20.525 -0.924 1.00 84.12 99 THR A CA 1
ATOM 719 C C . THR A 1 99 ? 3.852 -20.779 0.396 1.00 84.12 99 THR A C 1
ATOM 721 O O . THR A 1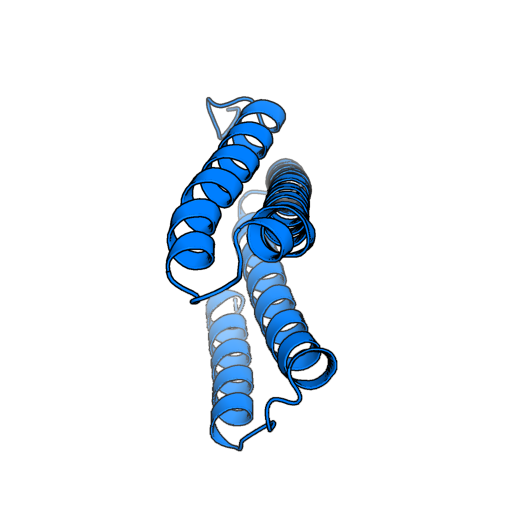 99 ? 3.143 -19.912 0.913 1.00 84.12 99 THR A O 1
ATOM 724 N N . LEU A 1 100 ? 4.108 -21.942 1.003 1.00 81.62 100 LEU A N 1
ATOM 725 C CA . LEU A 1 100 ? 3.638 -22.280 2.354 1.00 81.62 100 LEU A CA 1
ATOM 726 C C . LEU A 1 100 ? 3.988 -21.194 3.385 1.00 81.62 100 LEU A C 1
ATOM 728 O O . LEU A 1 100 ? 3.203 -20.934 4.289 1.00 81.62 100 LEU A O 1
ATOM 732 N N . LYS A 1 101 ? 5.124 -20.502 3.213 1.00 80.88 101 LYS A N 1
ATOM 733 C CA . LYS A 1 101 ? 5.534 -19.377 4.068 1.00 80.88 101 LYS A CA 1
ATOM 734 C C . LYS A 1 101 ? 4.580 -18.181 3.958 1.00 80.88 101 LYS A C 1
ATOM 736 O O . LYS A 1 101 ? 4.215 -17.613 4.982 1.00 80.88 101 LYS A O 1
ATOM 741 N N . LYS A 1 102 ? 4.138 -17.820 2.743 1.00 77.62 102 LYS A N 1
ATOM 742 C CA . LYS A 1 102 ? 3.137 -16.755 2.535 1.00 77.62 102 LYS A CA 1
ATOM 743 C C . LYS A 1 102 ? 1.786 -17.152 3.136 1.00 77.62 102 LYS A C 1
ATOM 745 O O . LYS A 1 102 ? 1.170 -16.340 3.817 1.00 77.62 102 LYS A O 1
ATOM 750 N N . GLY A 1 103 ? 1.373 -18.411 2.960 1.00 82.88 103 GLY A N 1
ATOM 751 C CA . GLY A 1 103 ? 0.158 -18.950 3.583 1.00 82.88 103 GLY A CA 1
ATOM 752 C C . GLY A 1 103 ? 0.202 -18.905 5.114 1.00 82.88 103 GLY A C 1
ATOM 753 O O . GLY A 1 103 ? -0.720 -18.388 5.741 1.00 82.88 103 GLY A O 1
ATOM 754 N N . ALA A 1 104 ? 1.303 -19.359 5.719 1.00 85.19 104 ALA A N 1
ATOM 755 C CA . ALA A 1 104 ? 1.508 -19.300 7.167 1.00 85.19 104 ALA A CA 1
ATOM 756 C C . ALA A 1 104 ? 1.498 -17.856 7.695 1.00 85.19 104 ALA A C 1
ATOM 758 O O . ALA A 1 104 ? 0.896 -17.592 8.733 1.00 85.19 104 ALA A O 1
ATOM 759 N N . GLY A 1 105 ? 2.100 -16.914 6.960 1.00 83.06 105 GLY A N 1
ATOM 760 C CA . GLY A 1 105 ? 2.067 -15.488 7.294 1.00 83.06 105 GLY A CA 1
ATOM 761 C C . GLY A 1 105 ? 0.651 -14.904 7.298 1.00 83.06 105 GLY A C 1
ATOM 762 O O . GLY A 1 105 ? 0.297 -14.176 8.223 1.00 83.06 105 GLY A O 1
ATOM 763 N N . ILE A 1 106 ? -0.185 -15.270 6.320 1.00 83.88 106 ILE A N 1
ATOM 764 C CA . ILE A 1 106 ? -1.597 -14.853 6.271 1.00 83.88 106 ILE A CA 1
ATOM 765 C C . ILE A 1 106 ? -2.368 -15.415 7.473 1.00 83.88 106 ILE A C 1
ATOM 767 O O . ILE A 1 106 ? -3.102 -14.677 8.128 1.00 83.88 106 ILE A O 1
ATOM 771 N N . ILE A 1 107 ? -2.173 -16.695 7.809 1.00 85.50 107 ILE A N 1
ATOM 772 C CA . ILE A 1 107 ? -2.821 -17.323 8.972 1.00 85.50 107 ILE A CA 1
ATOM 773 C C . ILE A 1 107 ? -2.392 -16.636 10.276 1.00 85.50 107 ILE A C 1
ATOM 775 O O . ILE A 1 107 ? -3.241 -16.310 11.103 1.00 85.50 107 ILE A O 1
ATOM 779 N N . LEU A 1 108 ? -1.096 -16.358 10.448 1.00 86.56 108 LEU A N 1
ATOM 780 C CA . LEU A 1 108 ? -0.573 -15.617 11.600 1.00 86.56 108 LEU A CA 1
ATOM 781 C C . LEU A 1 108 ? -1.186 -14.218 11.712 1.00 86.56 108 LEU A C 1
ATOM 783 O O . LEU A 1 108 ? -1.574 -13.815 12.806 1.00 86.56 108 LEU A O 1
ATOM 787 N N . ALA A 1 109 ? -1.326 -13.502 10.595 1.00 82.06 109 ALA A N 1
ATOM 788 C CA . ALA A 1 109 ? -1.965 -12.191 10.576 1.00 82.06 109 ALA A CA 1
ATOM 789 C C . ALA A 1 109 ? -3.447 -12.256 10.979 1.00 82.06 109 ALA A C 1
ATOM 791 O O . ALA A 1 109 ? -3.910 -11.398 11.726 1.00 82.06 109 ALA A O 1
ATOM 792 N N . LEU A 1 110 ? -4.179 -13.292 10.552 1.00 83.44 110 LEU A N 1
ATOM 793 C CA . LEU A 1 110 ? -5.569 -13.519 10.964 1.00 83.44 110 LEU A CA 1
ATOM 794 C C . LEU A 1 110 ? -5.686 -13.851 12.459 1.00 83.44 110 LEU A C 1
ATOM 796 O O . LEU A 1 110 ? -6.598 -13.363 13.126 1.00 83.44 110 LEU A O 1
ATOM 800 N N . ILE A 1 111 ? -4.759 -14.645 13.005 1.00 85.62 111 ILE A N 1
ATOM 801 C CA . ILE A 1 111 ? -4.705 -14.941 14.445 1.00 85.62 111 ILE A CA 1
ATOM 802 C C .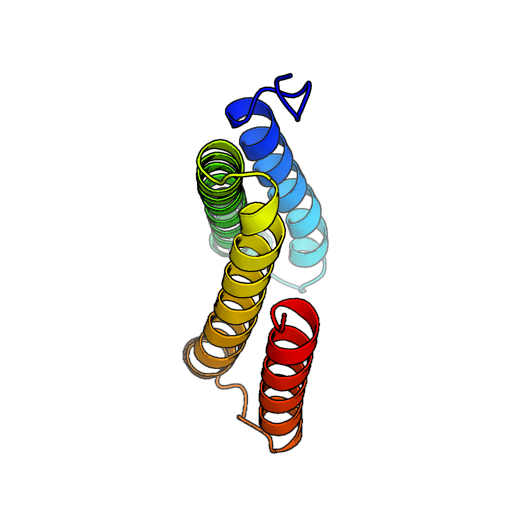 ILE A 1 111 ? -4.400 -13.667 15.239 1.00 85.62 111 ILE A C 1
ATOM 804 O O . ILE A 1 111 ? -5.098 -13.376 16.208 1.00 85.62 111 ILE A O 1
ATOM 808 N N . ALA A 1 112 ? -3.402 -12.886 14.816 1.00 81.81 112 ALA A N 1
ATOM 809 C CA . ALA A 1 112 ? -3.054 -11.617 15.451 1.00 81.81 112 ALA A CA 1
ATOM 810 C C . ALA A 1 112 ? -4.226 -10.627 15.406 1.00 81.81 112 ALA A C 1
ATOM 812 O O . ALA A 1 112 ? -4.555 -10.024 16.425 1.00 81.81 112 ALA A O 1
ATOM 813 N N . ALA A 1 113 ? -4.908 -10.524 14.262 1.00 80.75 113 ALA A N 1
ATOM 814 C CA . ALA A 1 113 ? -6.128 -9.741 14.124 1.00 80.75 113 ALA A CA 1
ATOM 815 C C . ALA A 1 113 ? -7.189 -10.189 15.136 1.00 80.75 113 ALA A C 1
ATOM 817 O O . ALA A 1 113 ? -7.680 -9.358 15.891 1.00 80.75 113 ALA A O 1
ATOM 818 N N . LYS A 1 114 ? -7.468 -11.498 15.228 1.00 80.44 114 LYS A N 1
ATOM 819 C CA . LYS A 1 114 ? -8.434 -12.055 16.186 1.00 80.44 114 LYS A CA 1
ATOM 820 C C . LYS A 1 114 ? -8.067 -11.747 17.642 1.00 80.44 114 LYS A C 1
ATOM 822 O O . LYS A 1 114 ? -8.961 -11.429 18.415 1.00 80.44 114 LYS A O 1
ATOM 827 N N . LEU A 1 115 ? -6.789 -11.833 18.013 1.00 81.75 115 LEU A N 1
ATOM 828 C CA . LEU A 1 115 ? -6.313 -11.510 19.366 1.00 81.75 115 LEU A CA 1
ATOM 829 C C . LEU A 1 115 ? -6.439 -10.015 19.691 1.00 81.75 115 LEU A C 1
ATOM 831 O O . LEU A 1 115 ? -6.722 -9.665 20.829 1.00 81.75 115 LEU A O 1
ATOM 835 N N . LEU A 1 116 ? -6.243 -9.141 18.701 1.00 74.31 116 LEU A N 1
ATOM 836 C CA . LEU A 1 116 ? -6.335 -7.688 18.870 1.00 74.31 116 LEU A CA 1
ATOM 837 C C . LEU A 1 116 ? -7.782 -7.168 18.833 1.00 74.31 116 LEU A C 1
ATOM 839 O O . LEU A 1 116 ? -8.085 -6.175 19.487 1.00 74.31 116 LEU A O 1
ATOM 843 N N . THR A 1 117 ? -8.678 -7.821 18.083 1.00 71.94 117 THR A N 1
ATOM 844 C CA . THR A 1 117 ? -10.116 -7.483 18.033 1.00 71.94 117 THR A CA 1
ATOM 845 C C . THR A 1 117 ? -10.959 -8.235 19.057 1.00 71.94 117 THR A C 1
ATOM 847 O O . THR A 1 117 ? -12.127 -7.893 19.249 1.00 71.94 117 THR A O 1
ATOM 850 N N . GLY A 1 118 ? -10.410 -9.298 19.644 1.00 60.22 118 GLY A N 1
ATOM 851 C CA . GLY A 1 118 ? -11.087 -10.157 20.604 1.00 60.22 118 GLY A CA 1
ATOM 852 C C . GLY A 1 118 ? -11.230 -9.455 21.946 1.00 60.22 118 GLY A C 1
ATOM 853 O O . GLY A 1 118 ? -10.286 -9.414 22.730 1.00 60.22 118 GLY A O 1
ATOM 854 N N . ARG A 1 119 ? -12.420 -8.906 22.188 1.00 50.69 119 ARG A N 1
ATOM 855 C CA . ARG A 1 119 ? -12.996 -8.873 23.533 1.00 50.69 119 ARG A CA 1
ATOM 856 C C . ARG A 1 119 ? -13.579 -10.242 23.851 1.00 50.69 119 ARG A C 1
ATOM 858 O O . ARG A 1 119 ? -14.149 -10.850 22.916 1.00 50.69 119 ARG A O 1
#

Solvent-accessible surface area (backbone atoms only — not comparable to full-atom values): 6585 Å² total; per-residue (Å²): 127,79,93,55,94,62,55,61,69,56,53,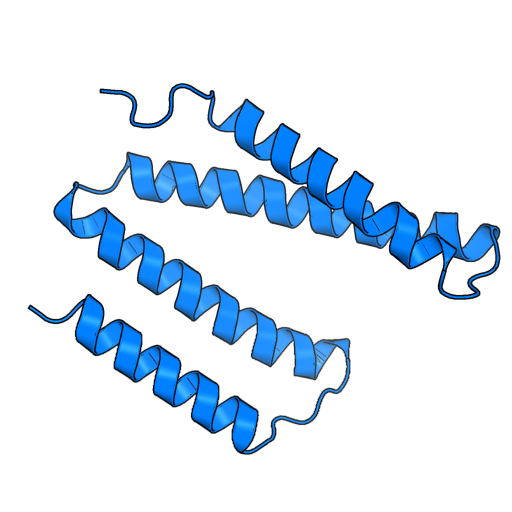14,52,51,48,17,51,50,44,31,61,62,40,52,65,60,43,71,69,62,78,52,53,75,70,48,32,64,58,52,42,47,50,50,24,51,51,52,9,50,52,51,17,53,50,43,44,52,50,52,52,53,52,71,70,38,56,85,84,44,37,62,51,53,50,46,51,51,51,54,49,49,53,50,50,50,55,52,46,37,34,74,76,71,64,44,80,89,42,72,67,59,54,50,50,53,52,51,52,52,51,52,43,49,62,74,67,56,124